Protein AF-A0A1G8QP48-F1 (afdb_monomer_lite)

Sequence (100 aa):
MRLLDEDGNPIIDPYTGKKTVQQGASTGVWCAVSPQLADKGGVYCLDNNIATIADPREYDAWQYGTAEVPPAGVSPHAVDPVAAARLWDLSRALTGADLD

Secondary structure (DSSP, 8-state):
---B-SSSPBP-BGGGTB--HHHHHHHHHHHHH-GGGTT--S--EETTEEPPBPPHHHHHH--TTT-SSPPSSB-GGGG-HHHHHHHHHHHHHHH-----

Organism: NCBI:txid633440

Foldseek 3Di:
DDQADPVRHGDDDVQQPRHDPCQVCVQVVLCVDPPVCVPPPPFDTDRSGGWDEFDQVLQVPDDPPPDRHDTTGDHPVVPDVVVVVVVVVVCCVVPVDDPD

pLDDT: mean 90.27, std 8.5, range [65.75, 98.06]

Structure (mmCIF, N/CA/C/O backbone):
data_AF-A0A1G8QP48-F1
#
_entry.id   AF-A0A1G8QP48-F1
#
loop_
_atom_site.group_PDB
_atom_site.id
_atom_site.type_symbol
_atom_site.label_atom_id
_atom_site.label_alt_id
_atom_site.label_comp_id
_atom_site.label_asym_id
_atom_site.label_entity_id
_atom_site.label_seq_id
_atom_site.pdbx_PDB_ins_code
_atom_site.Cartn_x
_atom_site.Cartn_y
_atom_site.Cartn_z
_atom_site.occupancy
_atom_site.B_iso_or_equiv
_atom_site.auth_seq_id
_atom_site.auth_comp_id
_atom_site.auth_asym_id
_atom_site.auth_atom_id
_atom_site.pdbx_PDB_model_num
ATOM 1 N N . MET A 1 1 ? 15.144 6.473 -13.762 1.00 69.88 1 MET A N 1
ATOM 2 C CA . MET A 1 1 ? 14.336 5.315 -14.218 1.00 69.88 1 MET A CA 1
ATOM 3 C C . MET A 1 1 ? 13.765 5.585 -15.613 1.00 69.88 1 MET A C 1
ATOM 5 O O . MET A 1 1 ? 13.039 6.559 -15.767 1.00 69.88 1 MET A O 1
ATOM 9 N N . ARG A 1 2 ? 14.083 4.770 -16.628 1.00 82.12 2 ARG A N 1
ATOM 10 C CA . ARG A 1 2 ? 13.482 4.868 -17.975 1.00 82.12 2 ARG A CA 1
ATOM 11 C C . ARG A 1 2 ? 12.161 4.080 -18.006 1.00 82.12 2 ARG A C 1
ATOM 13 O O . ARG A 1 2 ? 12.132 2.956 -17.512 1.00 82.12 2 ARG A O 1
ATOM 20 N N . LEU A 1 3 ? 11.086 4.674 -18.535 1.00 87.31 3 LEU A N 1
ATOM 21 C CA . LEU A 1 3 ? 9.745 4.054 -18.602 1.00 87.31 3 LEU A CA 1
ATOM 22 C C . LEU A 1 3 ? 9.341 3.618 -20.018 1.00 87.31 3 LEU A C 1
ATOM 24 O O . LEU A 1 3 ? 8.512 2.724 -20.160 1.00 87.31 3 LEU A O 1
ATOM 28 N N . LEU A 1 4 ? 9.932 4.235 -21.043 1.00 92.50 4 LEU A N 1
ATOM 29 C CA . LEU A 1 4 ? 9.684 3.942 -22.455 1.00 92.50 4 LEU A CA 1
ATOM 30 C C . LEU A 1 4 ? 10.986 3.511 -23.135 1.00 92.50 4 LEU A C 1
ATOM 32 O O . LEU A 1 4 ? 12.039 4.040 -22.778 1.00 92.50 4 LEU A O 1
ATOM 36 N N . ASP A 1 5 ? 10.936 2.594 -24.095 1.00 93.81 5 ASP A N 1
ATOM 37 C CA . ASP A 1 5 ? 12.085 2.197 -24.919 1.00 93.81 5 ASP A CA 1
ATOM 38 C C . ASP A 1 5 ? 12.460 3.273 -25.966 1.00 93.81 5 ASP A C 1
ATOM 40 O O . ASP A 1 5 ? 12.133 4.451 -25.801 1.00 93.81 5 ASP A O 1
ATOM 44 N N . GLU A 1 6 ? 13.294 2.940 -26.958 1.00 96.19 6 GLU A N 1
ATOM 45 C CA . GLU A 1 6 ? 13.756 3.896 -27.989 1.00 96.19 6 GLU A CA 1
ATOM 46 C C . GLU A 1 6 ? 12.669 4.245 -29.002 1.00 96.19 6 GLU A C 1
ATOM 48 O O . GLU A 1 6 ? 12.672 5.350 -29.541 1.00 96.19 6 GLU A O 1
ATOM 53 N N . ASP A 1 7 ? 11.700 3.351 -29.164 1.00 96.38 7 ASP A N 1
ATOM 54 C CA . ASP A 1 7 ? 10.565 3.499 -30.067 1.00 96.38 7 ASP A CA 1
ATOM 55 C C . ASP A 1 7 ? 9.348 4.131 -29.362 1.00 96.38 7 ASP A C 1
ATOM 57 O O . ASP A 1 7 ? 8.317 4.388 -29.984 1.00 96.38 7 ASP A O 1
ATOM 61 N N . GLY A 1 8 ? 9.463 4.414 -28.059 1.00 94.81 8 GLY A N 1
ATOM 62 C CA . GLY A 1 8 ? 8.414 5.016 -27.239 1.00 94.81 8 GLY A CA 1
ATOM 63 C C . GLY A 1 8 ? 7.416 4.016 -26.648 1.00 94.81 8 GLY A C 1
ATOM 64 O O . GLY A 1 8 ? 6.405 4.444 -26.087 1.00 94.81 8 GLY A O 1
ATOM 65 N N . ASN A 1 9 ? 7.677 2.708 -26.724 1.00 95.25 9 ASN A N 1
ATOM 66 C CA . ASN A 1 9 ? 6.808 1.698 -26.122 1.00 95.25 9 ASN A CA 1
ATOM 67 C C . ASN A 1 9 ? 7.080 1.555 -24.617 1.00 95.25 9 ASN A C 1
ATOM 69 O O . ASN A 1 9 ? 8.220 1.722 -24.178 1.00 95.25 9 ASN A O 1
ATOM 73 N N . PRO A 1 10 ? 6.070 1.194 -23.803 1.00 93.31 10 PRO A N 1
ATOM 74 C CA . PRO A 1 10 ? 6.270 0.909 -22.387 1.00 93.31 10 PRO A CA 1
ATOM 75 C C . PRO A 1 10 ? 7.258 -0.240 -22.158 1.00 93.31 10 PRO A C 1
ATOM 77 O O . PRO A 1 10 ? 7.081 -1.340 -22.680 1.00 93.31 10 PRO A O 1
ATOM 80 N N . ILE A 1 11 ? 8.256 -0.009 -21.306 1.00 92.81 11 ILE A N 1
ATOM 81 C CA . ILE A 1 11 ? 9.131 -1.074 -20.809 1.00 92.81 11 ILE A CA 1
ATOM 82 C C . ILE A 1 11 ? 8.330 -1.902 -19.802 1.00 92.81 11 ILE A C 1
ATOM 84 O O . ILE A 1 11 ? 7.877 -1.365 -18.793 1.00 92.81 11 ILE A O 1
ATOM 88 N N . ILE A 1 12 ? 8.170 -3.202 -20.058 1.00 93.38 12 ILE A N 1
ATOM 89 C CA . ILE A 1 12 ? 7.485 -4.134 -19.154 1.00 93.38 12 ILE A CA 1
ATOM 90 C C . ILE A 1 12 ? 8.521 -5.015 -18.460 1.00 93.38 12 ILE A C 1
ATOM 92 O O . ILE A 1 12 ? 9.126 -5.889 -19.072 1.00 93.38 12 ILE A O 1
ATOM 96 N N . ASP A 1 13 ? 8.693 -4.779 -17.166 1.00 91.25 13 ASP A N 1
ATOM 97 C CA . ASP A 1 13 ? 9.553 -5.545 -16.271 1.00 91.25 13 ASP A CA 1
ATOM 98 C C . ASP A 1 13 ? 8.930 -5.555 -14.861 1.00 91.25 13 ASP A C 1
ATOM 100 O O . ASP A 1 13 ? 9.184 -4.661 -14.041 1.00 91.25 13 ASP A O 1
ATOM 104 N N . PRO A 1 14 ? 8.066 -6.546 -14.570 1.00 88.19 14 PRO A N 1
ATOM 105 C CA . PRO A 1 14 ? 7.359 -6.617 -13.298 1.00 88.19 14 PRO A CA 1
ATOM 106 C C . PRO A 1 14 ? 8.282 -6.719 -12.079 1.00 88.19 14 PRO A C 1
ATOM 108 O O . PRO A 1 14 ? 7.898 -6.243 -11.012 1.00 88.19 14 PRO A O 1
ATOM 111 N N . TYR A 1 15 ? 9.493 -7.273 -12.226 1.00 84.62 15 TYR A N 1
ATOM 112 C CA . TYR A 1 15 ? 10.457 -7.412 -11.127 1.00 84.62 15 TYR A CA 1
ATOM 113 C C . TYR A 1 15 ? 11.018 -6.065 -10.663 1.00 84.62 15 TYR A C 1
ATOM 115 O O . TYR A 1 15 ? 11.393 -5.916 -9.504 1.00 84.62 15 TYR A O 1
ATOM 123 N N . THR A 1 16 ? 11.015 -5.062 -11.541 1.00 84.75 16 THR A N 1
ATOM 124 C CA . THR A 1 16 ? 11.400 -3.678 -11.228 1.00 84.75 16 THR A CA 1
ATOM 125 C C . THR A 1 16 ? 10.186 -2.743 -11.153 1.00 84.75 16 THR A C 1
ATOM 127 O O . THR A 1 16 ? 10.299 -1.524 -11.308 1.00 84.75 16 THR A O 1
ATOM 130 N N . GLY A 1 17 ? 8.991 -3.310 -10.944 1.00 84.81 17 GLY A N 1
ATOM 131 C CA . GLY A 1 17 ? 7.735 -2.578 -10.774 1.00 84.81 17 GLY A CA 1
ATOM 132 C C . GLY A 1 17 ? 7.119 -2.019 -12.062 1.00 84.81 17 GLY A C 1
ATOM 133 O O . GLY A 1 17 ? 6.075 -1.368 -11.994 1.00 84.81 17 GLY A O 1
ATOM 134 N N . LYS A 1 18 ? 7.705 -2.278 -13.237 1.00 89.50 18 LYS A N 1
ATOM 135 C CA . LYS A 1 18 ? 7.205 -1.788 -14.528 1.00 89.50 18 LYS A CA 1
ATOM 136 C C . LYS A 1 18 ? 6.186 -2.774 -15.091 1.00 89.50 18 LYS A C 1
ATOM 138 O O . LYS A 1 18 ? 6.526 -3.845 -15.586 1.00 89.50 18 LYS A O 1
ATOM 143 N N . LYS A 1 19 ? 4.911 -2.433 -14.964 1.00 91.00 19 LYS A N 1
ATOM 144 C CA . LYS A 1 19 ? 3.786 -3.341 -15.210 1.00 91.00 19 LYS A CA 1
ATOM 145 C C . LYS A 1 19 ? 3.032 -2.971 -16.481 1.00 91.00 19 LYS A C 1
ATOM 147 O O . LYS A 1 19 ? 3.008 -1.815 -16.893 1.00 91.00 19 LYS A O 1
ATOM 152 N N . THR A 1 20 ? 2.353 -3.956 -17.062 1.00 94.75 20 THR A N 1
ATOM 153 C CA . THR A 1 20 ? 1.281 -3.689 -18.035 1.00 94.75 20 THR A CA 1
ATOM 154 C C . THR A 1 20 ? 0.115 -2.969 -17.352 1.00 94.75 20 THR A C 1
ATOM 156 O O . THR A 1 20 ? -0.030 -3.026 -16.128 1.00 94.75 20 THR A O 1
ATOM 159 N N . VAL A 1 21 ? -0.767 -2.340 -18.135 1.00 94.44 21 VAL A N 1
ATOM 160 C CA . VAL A 1 21 ? -1.978 -1.683 -17.606 1.00 94.44 21 VAL A CA 1
ATOM 161 C C . VAL A 1 21 ? -2.842 -2.670 -16.815 1.00 94.44 21 VAL A C 1
ATOM 163 O O . VAL A 1 21 ? -3.289 -2.367 -15.712 1.00 94.44 21 VAL A O 1
ATOM 166 N N . GLN A 1 22 ? -3.025 -3.880 -17.342 1.00 96.56 22 GLN A N 1
ATOM 167 C CA . GLN A 1 22 ? -3.812 -4.940 -16.717 1.00 96.56 22 GLN A CA 1
ATOM 168 C C . GLN A 1 22 ? -3.199 -5.379 -15.381 1.00 96.56 22 GLN A C 1
ATOM 170 O O . GLN A 1 22 ? -3.913 -5.527 -14.392 1.00 96.56 22 GLN A O 1
ATOM 175 N N . GLN A 1 23 ? -1.873 -5.539 -15.322 1.00 95.12 23 GLN A N 1
ATOM 176 C CA . GLN A 1 23 ? -1.170 -5.848 -14.074 1.00 95.12 23 GLN A CA 1
ATOM 177 C C . GLN A 1 23 ? -1.275 -4.700 -13.063 1.00 95.12 23 GLN A C 1
ATOM 179 O O . GLN A 1 23 ? -1.509 -4.960 -11.886 1.00 95.12 23 GLN A O 1
ATOM 184 N N . GLY A 1 24 ? -1.163 -3.444 -13.505 1.00 93.25 24 GLY A N 1
ATOM 185 C CA . GLY A 1 24 ? -1.338 -2.268 -12.647 1.00 93.25 24 GLY A CA 1
ATOM 186 C C . GLY A 1 24 ? -2.742 -2.172 -12.040 1.00 93.25 24 GLY A C 1
ATOM 187 O O . GLY A 1 24 ? -2.882 -1.849 -10.865 1.00 93.25 24 GLY A O 1
ATOM 188 N N . ALA A 1 25 ? -3.777 -2.521 -12.809 1.00 96.81 25 ALA A N 1
ATOM 189 C CA . ALA A 1 25 ? -5.160 -2.534 -12.333 1.00 96.81 25 ALA A CA 1
ATOM 190 C C . ALA A 1 25 ? -5.491 -3.741 -11.435 1.00 96.81 25 ALA A C 1
ATOM 192 O O . ALA A 1 25 ? -6.436 -3.675 -10.645 1.00 96.81 25 ALA A O 1
ATOM 193 N N . SER A 1 26 ? -4.735 -4.840 -11.552 1.00 97.62 26 SER A N 1
ATOM 194 C CA . SER A 1 26 ? -5.094 -6.131 -10.947 1.00 97.62 26 SER A CA 1
ATOM 195 C C . SER A 1 26 ? -5.300 -6.059 -9.434 1.00 97.62 26 SER A C 1
ATOM 197 O O . SER A 1 26 ? -6.333 -6.526 -8.958 1.00 97.62 26 SER A O 1
ATOM 199 N N . THR A 1 27 ? -4.409 -5.384 -8.697 1.00 96.44 27 THR A N 1
ATOM 200 C CA . THR A 1 27 ? -4.511 -5.270 -7.233 1.00 96.44 27 THR A CA 1
ATOM 201 C C . THR A 1 27 ? -5.808 -4.596 -6.801 1.00 96.44 27 THR A C 1
ATOM 203 O O . THR A 1 27 ? -6.439 -5.055 -5.858 1.00 96.44 27 THR A O 1
ATOM 206 N N . GLY A 1 28 ? -6.256 -3.554 -7.508 1.00 96.88 28 GLY A N 1
ATOM 207 C CA . GLY A 1 28 ? -7.522 -2.886 -7.195 1.00 96.88 28 GLY A CA 1
ATOM 208 C C . GLY A 1 28 ? -8.729 -3.804 -7.401 1.00 96.88 28 GLY A C 1
ATOM 209 O O . GLY A 1 28 ? -9.618 -3.859 -6.553 1.00 96.88 28 GLY A O 1
ATOM 210 N N . VAL A 1 29 ? -8.731 -4.580 -8.490 1.00 98.06 29 VAL A N 1
ATOM 211 C CA . VAL A 1 29 ? -9.774 -5.583 -8.753 1.00 98.06 29 VAL A CA 1
ATOM 212 C C . VAL A 1 29 ? -9.754 -6.670 -7.681 1.00 98.06 29 VAL A C 1
ATOM 214 O O . VAL A 1 29 ? -10.806 -7.015 -7.152 1.00 98.06 29 VAL A O 1
ATOM 217 N N . TRP A 1 30 ? -8.572 -7.171 -7.314 1.00 98.00 30 TRP A N 1
ATOM 218 C CA . TRP A 1 30 ? -8.416 -8.155 -6.246 1.00 98.00 30 TRP A CA 1
ATOM 219 C C . TRP A 1 30 ? -8.938 -7.624 -4.908 1.00 98.00 30 TRP A C 1
ATOM 221 O O . TRP A 1 30 ? -9.709 -8.320 -4.252 1.00 98.00 30 TRP A O 1
ATOM 231 N N . CYS A 1 31 ? -8.616 -6.377 -4.545 1.00 97.44 31 CYS A N 1
ATOM 232 C CA . CYS A 1 31 ? -9.136 -5.745 -3.333 1.00 97.44 31 CYS A CA 1
ATOM 233 C C . CYS A 1 31 ? -10.668 -5.714 -3.291 1.00 97.44 31 CYS A C 1
ATOM 235 O O . CYS A 1 31 ? -11.262 -5.928 -2.239 1.00 97.44 31 CYS A O 1
ATOM 237 N N . ALA A 1 32 ? -11.306 -5.455 -4.434 1.00 96.19 32 ALA A N 1
ATOM 238 C CA . ALA A 1 32 ? -12.754 -5.313 -4.520 1.00 96.19 32 ALA A CA 1
ATOM 239 C C . ALA A 1 32 ? -13.519 -6.643 -4.397 1.00 96.19 32 ALA A C 1
ATOM 241 O O . ALA A 1 32 ? -14.686 -6.629 -4.011 1.00 96.19 32 ALA A O 1
ATOM 242 N N . VAL A 1 33 ? -12.903 -7.776 -4.758 1.00 96.94 33 VAL A N 1
ATOM 243 C CA . VAL A 1 33 ? -13.630 -9.053 -4.925 1.00 96.94 33 VAL A CA 1
ATOM 244 C C . VAL A 1 33 ? -13.043 -10.234 -4.154 1.00 96.94 33 VAL A C 1
ATOM 246 O O . VAL A 1 33 ? -13.672 -11.289 -4.088 1.00 96.94 33 VAL A O 1
ATOM 249 N N . SER A 1 34 ? -11.835 -10.108 -3.601 1.00 97.56 34 SER A N 1
ATOM 250 C CA . SER A 1 34 ? -11.150 -11.231 -2.962 1.00 97.56 34 SER A CA 1
ATOM 251 C C . SER A 1 34 ? -11.796 -11.587 -1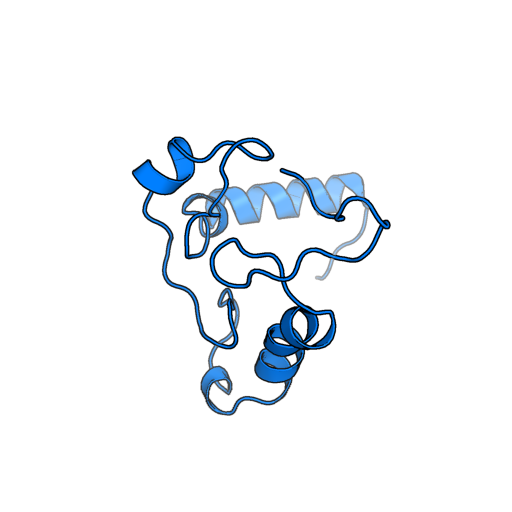.618 1.00 97.56 34 SER A C 1
ATOM 253 O O . SER A 1 34 ? -11.813 -10.755 -0.707 1.00 97.56 34 SER A O 1
ATOM 255 N N . PRO A 1 35 ? -12.229 -12.846 -1.411 1.00 96.88 35 PRO A N 1
ATOM 256 C CA . PRO A 1 35 ? -12.764 -13.284 -0.122 1.00 96.88 35 PRO A CA 1
ATOM 257 C C . PRO A 1 35 ? -11.714 -13.253 1.000 1.00 96.88 35 PRO A C 1
ATOM 259 O O . PRO A 1 35 ? -12.070 -13.290 2.173 1.00 96.88 35 PRO A O 1
ATOM 262 N N . GLN A 1 36 ? -10.420 -13.142 0.672 1.00 96.38 36 GLN A N 1
ATOM 263 C CA . GLN A 1 36 ? -9.349 -13.018 1.669 1.00 96.38 36 GLN A CA 1
ATOM 264 C C . GLN A 1 36 ? -9.427 -11.706 2.474 1.00 96.38 36 GLN A C 1
ATOM 266 O O . GLN A 1 36 ? -8.813 -11.607 3.538 1.00 96.38 36 GLN A O 1
ATOM 271 N N . LEU A 1 37 ? -10.186 -10.716 1.985 1.00 97.00 37 LEU A N 1
ATOM 272 C CA . LEU A 1 37 ? -10.352 -9.399 2.603 1.00 97.00 37 LEU A CA 1
ATOM 273 C C . LEU A 1 37 ? -11.693 -9.196 3.316 1.00 97.00 37 LEU A C 1
ATOM 275 O O . LEU A 1 37 ? -11.900 -8.118 3.864 1.00 97.00 37 LEU A O 1
ATOM 279 N N . ALA A 1 38 ? -12.577 -10.202 3.343 1.00 95.06 38 ALA A N 1
ATOM 280 C CA . ALA A 1 38 ? -13.958 -10.063 3.827 1.00 95.06 38 ALA A CA 1
ATOM 281 C C . ALA A 1 38 ? -14.077 -9.356 5.194 1.00 95.06 38 ALA A C 1
ATOM 283 O O . ALA A 1 38 ? -14.966 -8.533 5.377 1.00 95.06 38 ALA A O 1
ATOM 284 N N . ASP A 1 39 ? -13.126 -9.602 6.100 1.00 94.88 39 ASP A N 1
ATOM 285 C CA . ASP A 1 39 ? -13.088 -9.019 7.448 1.00 94.88 39 ASP A CA 1
ATOM 286 C C . ASP A 1 39 ? -11.793 -8.229 7.719 1.00 94.88 39 ASP A C 1
ATOM 288 O O . ASP A 1 39 ? -11.295 -8.178 8.846 1.00 94.88 39 ASP A O 1
ATOM 292 N N . LYS A 1 40 ? -11.169 -7.666 6.675 1.00 95.19 40 LYS A N 1
ATOM 293 C CA . LYS A 1 40 ? -9.872 -6.973 6.773 1.00 95.19 40 LYS A CA 1
ATOM 294 C C . LYS A 1 40 ? -9.958 -5.557 6.218 1.00 95.19 40 LYS A C 1
ATOM 296 O O . LYS A 1 40 ? -9.642 -5.308 5.059 1.00 95.19 40 LYS A O 1
ATOM 301 N N . GLY A 1 41 ? -10.356 -4.621 7.076 1.00 90.44 41 GLY A N 1
ATOM 302 C CA . GLY A 1 41 ? -10.292 -3.186 6.792 1.00 90.44 41 GLY A CA 1
ATOM 303 C C . GLY A 1 41 ? -8.899 -2.597 7.039 1.00 90.44 41 GLY A C 1
ATOM 304 O O . GLY A 1 41 ? -8.138 -3.108 7.858 1.00 90.44 41 GLY A O 1
ATOM 305 N N . GLY A 1 42 ? -8.570 -1.506 6.340 1.00 91.06 42 GLY A N 1
ATOM 306 C CA . GLY A 1 42 ? -7.367 -0.699 6.601 1.00 91.06 42 GLY A CA 1
ATOM 307 C C . GLY A 1 42 ? -6.025 -1.332 6.211 1.00 91.06 42 GLY A C 1
ATOM 308 O O . GLY A 1 42 ? -4.981 -0.785 6.553 1.00 91.06 42 GLY A O 1
ATOM 309 N N . VAL A 1 43 ? -6.025 -2.469 5.509 1.00 95.31 43 VAL A N 1
ATOM 310 C CA . VAL A 1 43 ? -4.792 -3.129 5.056 1.00 95.31 43 VAL A CA 1
ATOM 311 C C . VAL A 1 43 ? -4.257 -2.512 3.763 1.00 95.31 43 VAL A C 1
ATOM 3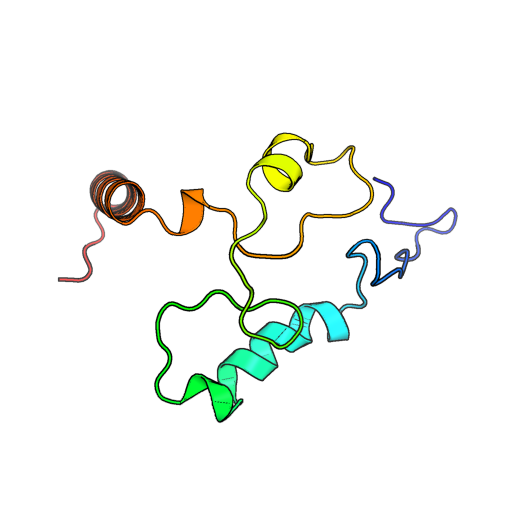13 O O . VAL A 1 43 ? -5.018 -2.145 2.869 1.00 95.31 43 VAL A O 1
ATOM 316 N N . TYR A 1 44 ? -2.933 -2.448 3.634 1.00 95.19 44 TYR A N 1
ATOM 317 C CA . TYR A 1 44 ? -2.279 -2.072 2.384 1.00 95.19 44 TYR A CA 1
ATOM 318 C C . TYR A 1 44 ? -2.111 -3.302 1.488 1.00 95.19 44 TYR A C 1
ATOM 320 O O . TYR A 1 44 ? -1.577 -4.327 1.919 1.00 95.19 44 TYR A O 1
ATOM 328 N N . CYS A 1 45 ? -2.556 -3.199 0.238 1.00 95.56 45 CYS A N 1
ATOM 329 C CA . CYS A 1 45 ? -2.499 -4.296 -0.720 1.00 95.56 45 CYS A CA 1
ATOM 330 C C . CYS A 1 45 ? -1.494 -3.993 -1.831 1.00 95.56 45 CYS A C 1
ATOM 332 O O . CYS A 1 45 ? -1.496 -2.908 -2.411 1.00 95.56 45 CYS A O 1
ATOM 334 N N . LEU A 1 46 ? -0.655 -4.973 -2.144 1.00 93.31 46 LEU A N 1
ATOM 335 C CA . LEU A 1 46 ? 0.372 -4.911 -3.174 1.00 93.31 46 LEU A CA 1
ATOM 336 C C . LEU A 1 46 ? 0.406 -6.254 -3.899 1.00 93.31 46 LEU A C 1
ATOM 338 O O . LEU A 1 46 ? 0.363 -7.301 -3.262 1.00 93.31 46 LEU A O 1
ATOM 342 N N . ASP A 1 47 ? 0.470 -6.211 -5.229 1.00 92.69 47 ASP A N 1
ATOM 343 C CA . ASP A 1 47 ? 0.604 -7.394 -6.088 1.00 92.69 47 ASP A CA 1
ATOM 344 C C . ASP A 1 47 ? -0.407 -8.513 -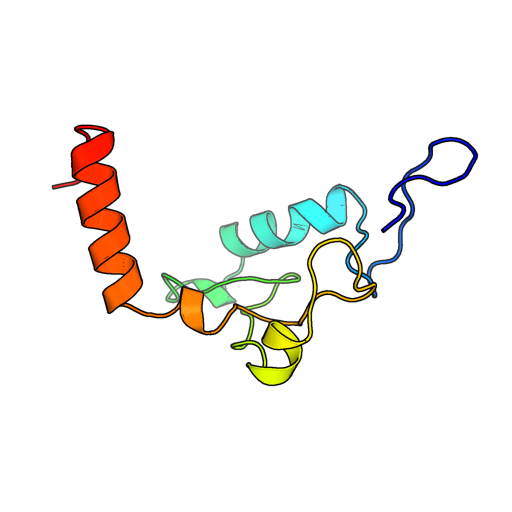5.781 1.00 92.69 47 ASP A C 1
ATOM 346 O O . ASP A 1 47 ? -0.052 -9.679 -5.630 1.00 92.69 47 ASP A O 1
ATOM 350 N N . ASN A 1 48 ? -1.695 -8.146 -5.715 1.00 96.00 48 ASN A N 1
ATOM 351 C CA . ASN A 1 48 ? -2.808 -9.054 -5.393 1.00 96.00 48 ASN A CA 1
ATOM 352 C C . ASN A 1 48 ? -2.654 -9.783 -4.045 1.00 96.00 48 ASN A C 1
ATOM 354 O O . ASN A 1 48 ? -3.087 -10.928 -3.899 1.00 96.00 48 ASN A O 1
ATOM 358 N N . ASN A 1 49 ? -2.020 -9.135 -3.067 1.00 95.75 49 ASN A N 1
ATOM 359 C CA . ASN A 1 49 ? -1.839 -9.666 -1.723 1.00 95.75 49 ASN A CA 1
ATOM 360 C C . ASN A 1 49 ? -1.850 -8.545 -0.671 1.00 95.75 49 ASN A C 1
ATOM 362 O O . ASN A 1 49 ? -1.700 -7.368 -0.999 1.00 95.75 49 ASN A O 1
ATOM 366 N N . ILE A 1 50 ? -1.999 -8.905 0.605 1.00 95.94 50 ILE A N 1
ATOM 367 C CA . ILE A 1 50 ? -1.765 -7.989 1.727 1.00 95.94 50 ILE A CA 1
ATOM 368 C C . ILE A 1 50 ? -0.255 -7.856 1.908 1.00 95.94 50 ILE A C 1
ATOM 370 O O . ILE A 1 50 ? 0.442 -8.853 2.097 1.00 95.94 50 ILE A O 1
ATOM 374 N N . ALA A 1 51 ? 0.256 -6.631 1.844 1.00 94.56 51 ALA A N 1
ATOM 375 C CA . ALA A 1 51 ? 1.687 -6.399 1.937 1.00 94.56 51 ALA A CA 1
ATOM 376 C C . ALA A 1 51 ? 2.176 -6.460 3.392 1.00 94.56 51 ALA A C 1
ATOM 378 O O . ALA A 1 51 ? 1.467 -6.077 4.324 1.00 94.56 51 ALA A O 1
ATOM 379 N N . THR A 1 52 ? 3.423 -6.886 3.585 1.00 94.31 52 THR A N 1
ATOM 380 C CA . THR A 1 52 ? 4.135 -6.704 4.855 1.00 94.31 52 THR A CA 1
ATOM 381 C C . THR A 1 52 ? 4.599 -5.256 5.004 1.00 94.31 52 THR A C 1
ATOM 383 O O . THR A 1 52 ? 4.637 -4.497 4.033 1.00 94.31 52 THR A O 1
ATOM 386 N N . ILE A 1 53 ? 4.983 -4.862 6.218 1.00 93.19 53 ILE A N 1
ATOM 387 C CA . ILE A 1 53 ? 5.730 -3.616 6.428 1.00 93.19 53 ILE A CA 1
ATOM 388 C C . ILE A 1 53 ? 7.108 -3.784 5.779 1.00 93.19 53 ILE A C 1
ATOM 390 O O . ILE A 1 53 ? 7.756 -4.813 5.980 1.00 93.19 53 ILE A O 1
ATOM 394 N N . ALA A 1 54 ? 7.514 -2.806 4.972 1.00 91.00 54 ALA A N 1
ATOM 395 C CA . ALA A 1 54 ? 8.822 -2.778 4.334 1.00 91.00 54 ALA A CA 1
ATOM 396 C C . ALA A 1 54 ? 9.931 -2.677 5.390 1.00 91.00 54 ALA A C 1
ATOM 398 O O . ALA A 1 54 ? 9.750 -2.030 6.427 1.00 91.00 54 ALA A O 1
ATOM 399 N N . ASP A 1 55 ? 11.090 -3.281 5.122 1.00 88.38 55 ASP A N 1
ATOM 400 C CA . ASP A 1 55 ? 12.250 -3.112 5.994 1.00 88.38 55 ASP A CA 1
ATOM 401 C C . ASP A 1 55 ? 12.659 -1.623 6.009 1.00 88.38 55 ASP A C 1
ATOM 403 O O . ASP A 1 55 ? 12.883 -1.042 4.941 1.00 88.3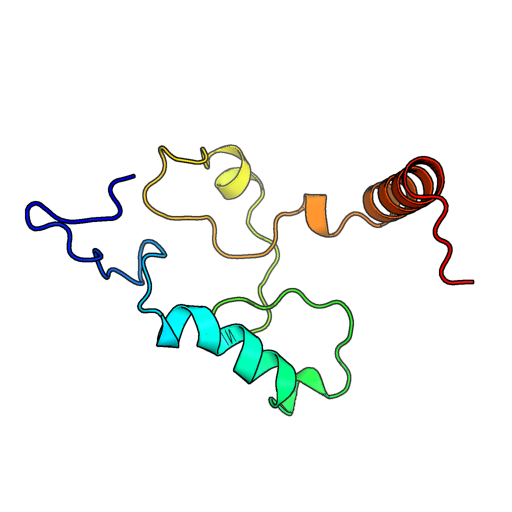8 55 ASP A O 1
ATOM 407 N N . PRO A 1 56 ? 12.758 -0.975 7.187 1.00 84.44 56 PRO A N 1
ATOM 408 C CA . PRO A 1 56 ? 13.111 0.439 7.268 1.00 84.44 56 PRO A CA 1
ATOM 409 C C . PRO A 1 56 ? 14.448 0.772 6.598 1.00 84.44 56 PRO A C 1
ATOM 411 O O . PRO A 1 56 ? 14.579 1.836 6.008 1.00 84.44 56 PRO A O 1
ATOM 414 N N . ARG A 1 57 ? 15.432 -0.135 6.636 1.00 83.25 57 ARG A N 1
ATOM 415 C CA . ARG A 1 57 ? 16.748 0.082 6.019 1.00 83.25 57 ARG A CA 1
ATOM 416 C C . ARG A 1 57 ? 16.664 0.032 4.502 1.00 83.25 57 ARG A C 1
ATOM 418 O O . ARG A 1 57 ? 17.323 0.829 3.841 1.00 83.25 57 ARG A O 1
ATOM 425 N N . GLU A 1 58 ? 15.874 -0.890 3.957 1.00 80.38 58 GLU A N 1
ATOM 426 C CA . GLU A 1 58 ? 15.619 -0.949 2.514 1.00 80.38 58 GLU A CA 1
ATOM 427 C C . GLU A 1 58 ? 14.856 0.291 2.048 1.00 80.38 58 GLU A C 1
ATOM 429 O O . GLU A 1 58 ? 15.182 0.858 1.007 1.00 80.38 58 GLU A O 1
ATOM 434 N N . TYR A 1 59 ? 13.886 0.747 2.844 1.00 79.12 59 TYR A N 1
ATOM 435 C CA . TYR A 1 59 ? 13.111 1.944 2.546 1.00 79.12 59 TYR A CA 1
ATOM 436 C C . TYR A 1 59 ? 13.960 3.223 2.606 1.00 79.12 59 TYR A C 1
ATOM 438 O O . TYR A 1 59 ? 13.897 4.033 1.687 1.00 79.12 59 TYR A O 1
ATOM 446 N N . ASP A 1 60 ? 14.786 3.393 3.640 1.00 81.38 60 ASP A N 1
ATOM 447 C CA . ASP A 1 60 ? 15.655 4.567 3.804 1.00 81.38 60 ASP A CA 1
ATOM 448 C C . ASP A 1 60 ? 16.766 4.621 2.744 1.00 81.38 60 ASP A C 1
ATOM 450 O O . ASP A 1 60 ? 17.179 5.700 2.312 1.00 81.38 60 ASP A O 1
ATOM 454 N N . ALA A 1 61 ? 17.256 3.457 2.306 1.00 79.75 61 ALA A N 1
ATOM 455 C CA . ALA A 1 61 ? 18.219 3.354 1.212 1.00 79.75 61 ALA A CA 1
ATOM 456 C C . ALA A 1 61 ? 17.573 3.582 -0.165 1.00 79.75 61 ALA A C 1
ATOM 458 O O . ALA A 1 61 ? 18.275 3.885 -1.136 1.00 79.75 61 ALA A O 1
ATOM 459 N N . TRP A 1 62 ? 16.250 3.434 -0.270 1.00 77.44 62 TRP A N 1
ATOM 460 C CA . TRP A 1 62 ? 15.533 3.608 -1.519 1.00 77.44 62 TRP A CA 1
ATOM 461 C C . TRP A 1 62 ? 15.343 5.085 -1.853 1.00 77.44 62 TRP A C 1
ATOM 463 O O . TRP A 1 62 ? 14.698 5.854 -1.143 1.00 77.44 62 TRP A O 1
ATOM 473 N N . GLN A 1 63 ? 15.873 5.476 -3.005 1.00 72.81 63 GLN A N 1
ATOM 474 C CA . GLN A 1 63 ? 15.722 6.818 -3.537 1.00 72.81 63 GLN A CA 1
ATOM 475 C C . GLN A 1 63 ? 14.746 6.813 -4.710 1.00 72.81 63 GLN A C 1
ATOM 477 O O . GLN A 1 63 ? 14.966 6.169 -5.743 1.00 72.81 63 GLN A O 1
ATOM 482 N N . TYR A 1 64 ? 13.669 7.582 -4.555 1.00 67.75 64 TYR A N 1
ATOM 483 C CA . TYR A 1 64 ? 12.666 7.766 -5.593 1.00 67.75 64 TYR A CA 1
ATOM 484 C C . TYR A 1 64 ? 13.315 8.263 -6.896 1.00 67.75 64 TYR A C 1
ATOM 486 O O . TYR A 1 64 ? 13.993 9.289 -6.925 1.00 67.75 64 TYR A O 1
ATOM 494 N N . GLY A 1 65 ? 13.096 7.533 -7.991 1.00 65.75 65 GLY A N 1
ATOM 495 C CA . GLY A 1 65 ? 13.563 7.897 -9.333 1.00 65.75 65 GLY A CA 1
ATOM 496 C C . GLY A 1 65 ? 14.974 7.421 -9.710 1.00 65.75 65 GLY A C 1
ATOM 497 O O . GLY A 1 65 ? 15.280 7.387 -10.912 1.00 65.75 65 GLY A O 1
ATOM 498 N N . THR A 1 66 ? 15.798 7.001 -8.742 1.00 68.75 66 THR A N 1
ATOM 499 C CA . THR A 1 66 ? 17.168 6.501 -8.981 1.00 68.75 66 THR A CA 1
ATOM 500 C C . THR A 1 66 ? 17.321 5.005 -8.716 1.00 68.75 66 THR A C 1
ATOM 502 O O . THR A 1 66 ? 18.074 4.354 -9.434 1.00 68.75 66 THR A O 1
ATOM 505 N N . ALA A 1 67 ? 16.587 4.441 -7.757 1.00 67.69 67 ALA A N 1
ATOM 506 C CA . ALA A 1 67 ? 16.607 3.006 -7.496 1.00 67.69 67 ALA A CA 1
ATOM 507 C C . ALA A 1 67 ? 15.796 2.221 -8.544 1.00 67.69 67 ALA A C 1
ATOM 509 O O . ALA A 1 67 ? 14.691 2.618 -8.922 1.00 67.69 67 ALA A O 1
ATOM 510 N N . GLU A 1 68 ? 16.347 1.098 -9.014 1.00 69.44 68 GLU A N 1
ATOM 511 C CA . GLU A 1 68 ? 15.708 0.251 -10.032 1.00 69.44 68 GLU A CA 1
ATOM 512 C C . GLU A 1 68 ? 14.559 -0.588 -9.473 1.00 69.44 68 GLU A C 1
ATOM 514 O O . GLU A 1 68 ? 13.567 -0.799 -10.170 1.00 69.44 68 GLU A O 1
ATOM 519 N N . VAL A 1 69 ? 14.678 -1.040 -8.223 1.00 74.31 69 VAL A N 1
ATOM 520 C CA . VAL A 1 69 ? 13.692 -1.901 -7.561 1.00 74.31 69 VAL A CA 1
ATOM 521 C C . VAL A 1 69 ? 13.050 -1.126 -6.407 1.00 74.31 69 VAL A C 1
ATOM 523 O O . VAL A 1 69 ? 13.775 -0.625 -5.544 1.00 74.31 69 VAL A O 1
ATOM 526 N N . PRO A 1 70 ? 11.715 -0.974 -6.382 1.00 74.38 70 PRO A N 1
ATOM 527 C CA . PRO A 1 70 ? 11.020 -0.404 -5.234 1.00 74.38 70 PRO A CA 1
ATOM 528 C C . PRO A 1 70 ? 11.061 -1.358 -4.030 1.00 74.38 70 PRO A C 1
ATOM 530 O O . PRO A 1 70 ? 10.999 -2.573 -4.231 1.00 74.38 70 PRO A O 1
ATOM 533 N N . PRO A 1 71 ? 11.131 -0.843 -2.787 1.00 78.00 71 PRO A N 1
ATOM 534 C CA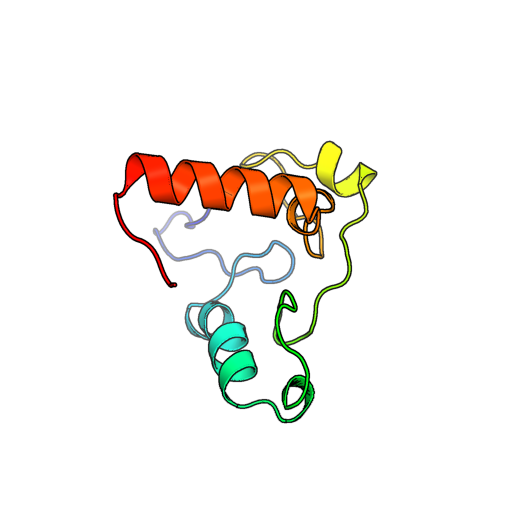 . PRO A 1 71 ? 11.040 -1.673 -1.597 1.00 78.00 71 PRO A CA 1
ATOM 535 C C . PRO A 1 71 ? 9.705 -2.414 -1.601 1.00 78.00 71 PRO A C 1
ATOM 537 O O . PRO A 1 71 ? 8.656 -1.848 -1.928 1.00 78.00 71 PRO A O 1
ATOM 540 N N . ALA A 1 72 ? 9.749 -3.696 -1.252 1.00 81.62 72 ALA A N 1
ATOM 541 C CA . ALA A 1 72 ? 8.547 -4.498 -1.125 1.00 81.62 72 ALA A CA 1
ATOM 542 C C . ALA A 1 72 ? 7.845 -4.146 0.192 1.00 81.62 72 ALA A C 1
ATOM 544 O O . ALA A 1 72 ? 8.448 -4.213 1.262 1.00 81.62 72 ALA A O 1
ATOM 545 N N . GLY A 1 73 ? 6.558 -3.805 0.123 1.00 89.56 73 GLY A N 1
ATOM 546 C CA . GLY A 1 73 ? 5.739 -3.581 1.313 1.00 89.56 73 GLY A CA 1
ATOM 547 C C . GLY A 1 73 ? 5.275 -2.145 1.525 1.00 89.56 73 GLY A C 1
ATOM 548 O O . GLY A 1 73 ? 5.532 -1.244 0.728 1.00 89.56 73 GLY A O 1
ATOM 549 N N . VAL A 1 74 ? 4.539 -1.951 2.616 1.00 92.38 74 VAL A N 1
ATOM 550 C CA . VAL A 1 74 ? 4.074 -0.633 3.058 1.00 92.38 74 VAL A CA 1
ATOM 551 C C . VAL A 1 74 ? 5.180 0.076 3.832 1.00 92.38 74 VAL A C 1
ATOM 553 O O . VAL A 1 74 ? 5.866 -0.541 4.646 1.00 92.38 74 VAL A O 1
ATOM 556 N N . SER A 1 75 ? 5.360 1.376 3.603 1.00 90.12 75 SER A N 1
ATOM 557 C CA . SER A 1 75 ? 6.364 2.126 4.356 1.00 90.12 75 SER A CA 1
ATOM 558 C C . SER A 1 75 ? 6.038 2.146 5.859 1.00 90.12 75 SER A C 1
ATOM 560 O O . SER A 1 75 ? 4.875 2.367 6.209 1.00 90.12 75 SER A O 1
ATOM 562 N N . PRO A 1 76 ? 7.027 1.992 6.762 1.00 90.94 76 PRO A N 1
ATOM 563 C CA . PRO A 1 76 ? 6.785 1.989 8.206 1.00 90.94 76 PRO A CA 1
ATOM 564 C C . PRO A 1 76 ? 6.044 3.226 8.729 1.00 90.94 76 PRO A C 1
ATOM 566 O O . PRO A 1 76 ? 5.203 3.113 9.614 1.00 90.94 76 PRO A O 1
ATOM 569 N N . HIS A 1 77 ? 6.308 4.411 8.171 1.00 89.44 77 HIS A N 1
ATOM 570 C CA . HIS A 1 77 ? 5.639 5.640 8.611 1.00 89.44 77 HIS A CA 1
ATOM 571 C C . HIS A 1 77 ? 4.178 5.728 8.143 1.00 89.44 77 HIS A C 1
ATOM 573 O O . HIS A 1 77 ? 3.394 6.467 8.730 1.00 89.44 77 HIS A O 1
ATOM 579 N N . ALA A 1 78 ? 3.791 4.979 7.105 1.00 91.88 78 ALA A N 1
ATOM 580 C CA . ALA A 1 78 ? 2.427 4.997 6.581 1.00 91.88 78 ALA A CA 1
ATOM 581 C C . ALA A 1 78 ? 1.422 4.290 7.509 1.00 91.88 78 ALA A C 1
ATOM 583 O O . ALA A 1 78 ? 0.218 4.455 7.336 1.00 91.88 78 ALA A O 1
ATOM 584 N N . VAL A 1 79 ? 1.905 3.527 8.497 1.00 92.38 79 VAL A N 1
ATOM 585 C CA . VAL A 1 79 ? 1.075 2.843 9.502 1.00 92.38 79 VAL A CA 1
ATOM 586 C C . VAL A 1 79 ? 1.126 3.511 10.884 1.00 92.38 79 VAL A C 1
ATOM 588 O O . VAL A 1 79 ? 0.639 2.936 11.854 1.00 92.38 79 VAL A O 1
ATOM 591 N N . ASP A 1 80 ? 1.701 4.715 11.000 1.00 94.56 80 ASP A N 1
ATOM 592 C CA . ASP A 1 80 ? 1.733 5.478 12.254 1.00 94.56 80 ASP A CA 1
ATOM 593 C C . ASP A 1 80 ? 0.359 6.133 12.537 1.00 94.56 80 ASP A C 1
ATOM 595 O O . ASP A 1 80 ? -0.043 7.063 11.824 1.00 94.56 80 ASP A O 1
ATOM 599 N N . PRO A 1 81 ? -0.363 5.711 13.596 1.00 95.44 81 PRO A N 1
ATOM 600 C CA . PRO A 1 81 ? -1.684 6.251 13.911 1.00 95.44 81 PRO A CA 1
ATOM 601 C C . PRO A 1 81 ? -1.642 7.713 14.380 1.00 95.44 81 PRO A C 1
ATOM 603 O O . PRO A 1 81 ? -2.605 8.451 14.174 1.00 95.44 81 PRO A O 1
ATOM 606 N N . VAL A 1 82 ? -0.540 8.159 14.993 1.00 97.25 82 VAL A N 1
ATOM 607 C CA . VAL A 1 82 ? -0.381 9.546 15.449 1.00 97.25 82 VAL A CA 1
ATOM 608 C C . VAL A 1 82 ? -0.175 10.459 14.247 1.00 97.25 82 VAL A C 1
ATOM 610 O O . VAL A 1 82 ? -0.794 11.521 14.162 1.00 97.25 82 VAL A O 1
ATOM 613 N N . ALA A 1 83 ? 0.663 10.045 13.294 1.00 96.69 83 ALA A N 1
ATOM 614 C CA . ALA A 1 83 ? 0.836 10.773 12.042 1.00 96.69 83 ALA A CA 1
ATOM 615 C C . ALA A 1 83 ? -0.476 10.837 11.242 1.00 96.69 83 ALA A C 1
ATOM 617 O O . ALA A 1 83 ? -0.836 11.911 10.757 1.00 96.69 83 ALA A O 1
ATOM 618 N N . ALA A 1 84 ? -1.220 9.727 11.169 1.00 95.62 84 ALA A N 1
ATOM 619 C CA . ALA A 1 84 ? -2.511 9.665 10.486 1.00 95.62 84 ALA A CA 1
ATOM 620 C C . ALA A 1 84 ? -3.544 10.631 11.094 1.00 95.62 84 ALA A C 1
ATOM 622 O O . ALA A 1 84 ? -4.159 11.404 10.360 1.00 95.62 84 ALA A O 1
ATOM 623 N N . ALA A 1 85 ? -3.686 10.655 12.424 1.00 95.69 85 ALA A N 1
ATOM 624 C CA . ALA A 1 85 ? -4.603 11.571 13.109 1.00 95.69 85 ALA A CA 1
ATOM 625 C C . ALA A 1 85 ? -4.241 13.045 12.858 1.00 95.69 85 ALA A C 1
ATOM 627 O O . ALA A 1 85 ? -5.098 13.858 12.518 1.00 95.69 85 ALA A O 1
ATOM 628 N N . ARG A 1 86 ? -2.948 13.385 12.935 1.00 97.38 86 ARG A N 1
ATOM 629 C CA . ARG A 1 86 ? -2.470 14.747 12.646 1.00 97.38 86 ARG A CA 1
ATOM 630 C C . ARG A 1 86 ? -2.746 15.164 11.202 1.00 97.38 86 ARG A C 1
ATOM 632 O O . ARG A 1 86 ? -3.107 16.315 10.961 1.00 97.38 86 ARG A O 1
ATOM 639 N N . LEU A 1 87 ? -2.561 14.251 10.246 1.00 96.50 87 LEU A N 1
ATOM 640 C CA . LEU A 1 87 ? -2.852 14.510 8.836 1.00 96.50 87 LEU A CA 1
ATOM 641 C C . LEU A 1 87 ? -4.354 14.706 8.602 1.00 96.50 87 LEU A C 1
ATOM 643 O O . LEU A 1 87 ? -4.734 15.577 7.818 1.00 96.50 87 LEU A O 1
ATOM 647 N N . TRP A 1 88 ? -5.197 13.939 9.295 1.00 96.12 88 TRP A N 1
ATOM 648 C CA . TRP A 1 88 ? -6.649 14.091 9.245 1.00 96.12 88 TRP A CA 1
ATOM 649 C C . TRP A 1 88 ? -7.088 15.483 9.708 1.00 96.12 88 TRP A C 1
ATOM 651 O O . TRP A 1 88 ? -7.743 16.200 8.952 1.00 96.12 88 TRP A O 1
ATOM 661 N N . ASP A 1 89 ? -6.651 15.915 10.893 1.00 96.69 89 ASP A N 1
ATOM 662 C CA . ASP A 1 89 ? -6.989 17.236 11.440 1.00 96.69 89 ASP A CA 1
ATOM 663 C C . ASP A 1 89 ? -6.552 18.379 10.523 1.00 96.69 89 ASP A C 1
ATOM 665 O O . ASP A 1 89 ? -7.316 19.313 10.266 1.00 96.69 89 ASP A O 1
ATOM 669 N N . LEU A 1 90 ? -5.340 18.281 9.971 1.00 97.56 90 LEU A N 1
ATOM 670 C CA . LEU A 1 90 ? -4.848 19.255 9.005 1.00 97.56 90 LEU A CA 1
ATOM 671 C C . LEU A 1 90 ? -5.706 19.270 7.731 1.00 97.56 90 LEU A C 1
ATOM 673 O O . LEU A 1 90 ? -6.044 20.341 7.231 1.00 97.56 90 LEU A O 1
ATOM 677 N N . SER A 1 91 ? -6.075 18.098 7.212 1.00 97.38 91 SER A N 1
ATOM 678 C CA . SER A 1 91 ? -6.888 17.981 5.996 1.00 97.38 91 SER A CA 1
ATOM 679 C C . SER A 1 91 ? -8.273 18.594 6.186 1.00 97.38 91 SER A C 1
ATOM 681 O O . SER A 1 91 ? -8.739 19.322 5.307 1.00 97.38 91 SER A O 1
ATOM 683 N N . ARG A 1 92 ? -8.901 18.390 7.350 1.00 97.00 92 ARG A N 1
ATOM 684 C CA . ARG A 1 92 ? -10.167 19.050 7.703 1.00 97.00 92 ARG A CA 1
ATOM 685 C C . ARG A 1 92 ? -10.023 20.565 7.732 1.00 97.00 92 ARG A C 1
ATOM 687 O O . ARG A 1 92 ? -10.795 21.266 7.086 1.00 97.00 92 ARG A O 1
ATOM 694 N N . ALA A 1 93 ? -8.990 21.076 8.403 1.00 96.94 93 ALA A N 1
ATOM 695 C CA . ALA A 1 93 ? -8.743 22.515 8.486 1.00 96.94 93 ALA A CA 1
ATOM 696 C C . ALA A 1 93 ? -8.508 23.164 7.109 1.00 96.94 93 ALA A C 1
ATOM 698 O O . ALA A 1 93 ? -8.946 24.288 6.874 1.00 96.94 93 ALA A O 1
ATOM 699 N N . LEU A 1 94 ? -7.827 22.463 6.196 1.00 98.06 94 LEU A N 1
ATOM 700 C CA . LEU A 1 94 ? -7.516 22.973 4.859 1.00 98.06 94 LEU A CA 1
ATOM 701 C C . LEU A 1 94 ? -8.690 22.880 3.879 1.00 98.06 94 LEU A C 1
ATOM 703 O O . LEU A 1 94 ? -8.808 23.725 2.995 1.00 98.06 94 LEU A O 1
ATOM 707 N N . THR A 1 95 ? -9.527 21.848 3.998 1.00 97.25 95 THR A N 1
ATOM 708 C CA . THR A 1 95 ? -10.615 21.586 3.039 1.00 97.25 95 THR A CA 1
ATOM 709 C C . THR A 1 95 ? -11.977 22.081 3.516 1.00 97.25 95 THR A C 1
ATOM 711 O O . THR A 1 95 ? -12.868 22.274 2.693 1.00 97.25 95 THR A O 1
ATOM 714 N N . GLY A 1 96 ? -12.160 22.274 4.824 1.00 96.44 96 GLY A N 1
ATOM 715 C CA . GLY A 1 96 ? -13.459 22.554 5.436 1.00 96.44 96 GLY A CA 1
ATOM 716 C C . GLY A 1 96 ? -14.439 21.375 5.384 1.00 96.44 96 GLY A C 1
ATOM 717 O O . GLY A 1 96 ? -15.587 21.540 5.788 1.00 96.44 96 GLY A O 1
ATOM 718 N N . ALA A 1 97 ? -14.017 20.211 4.879 1.00 94.25 97 ALA A N 1
ATOM 719 C CA . ALA A 1 97 ? -14.809 18.991 4.896 1.00 94.25 97 ALA A CA 1
ATOM 720 C C . ALA A 1 97 ? -14.638 18.265 6.235 1.00 94.25 97 ALA A C 1
ATOM 722 O O . ALA A 1 97 ? -13.527 18.176 6.762 1.00 94.25 97 ALA A O 1
ATOM 723 N N . ASP A 1 98 ? -15.735 17.713 6.744 1.00 90.44 98 ASP A N 1
ATOM 724 C CA . ASP A 1 98 ? -15.757 16.827 7.904 1.00 90.44 98 ASP A CA 1
ATOM 725 C C . ASP A 1 98 ? -16.602 15.593 7.562 1.00 90.44 98 ASP A C 1
ATOM 727 O O . ASP A 1 98 ? -17.531 15.690 6.756 1.00 90.44 98 ASP A O 1
ATOM 731 N N . LEU A 1 99 ? -16.235 14.431 8.106 1.00 81.81 99 LEU A N 1
ATOM 732 C CA . LEU A 1 99 ? -16.947 13.162 7.871 1.00 81.81 99 LEU A CA 1
ATOM 733 C C . LEU A 1 99 ? -17.767 12.702 9.089 1.00 81.81 99 LEU A C 1
ATOM 735 O O . LEU A 1 99 ? -18.276 11.580 9.075 1.00 81.81 99 LEU A O 1
ATOM 739 N N . ASP A 1 100 ? -17.892 13.569 10.095 1.00 69.25 100 ASP A N 1
ATOM 740 C CA . ASP A 1 100 ? -18.714 13.377 11.295 1.00 69.25 100 ASP A CA 1
ATOM 741 C C . ASP A 1 100 ? -20.135 13.957 11.136 1.00 69.25 100 ASP A C 1
ATOM 743 O O . ASP A 1 100 ? -20.299 15.003 10.460 1.00 69.25 100 ASP A O 1
#

Radius of gyration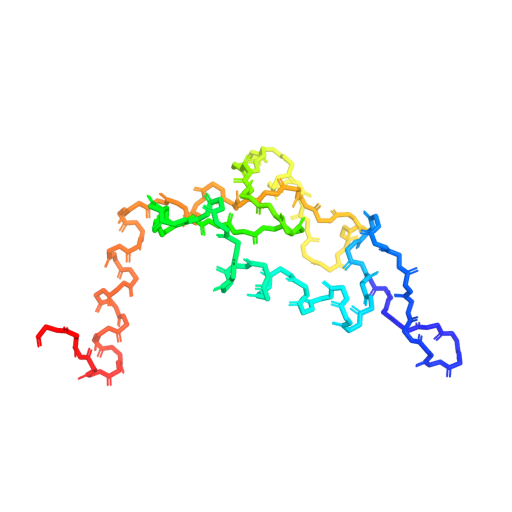: 17.11 Å; chains: 1; bounding box: 37×36×46 Å